Protein AF-A0A967MVA8-F1 (afdb_monomer)

pLDDT: mean 82.0, std 8.24, range [57.88, 90.69]

Foldseek 3Di:
DWDWDQFPPRDTDIAAFADQFDDDVDPDDDDDDVPDPRGDPVSVVCVVVVVRRVSNVVCVVVVRHD

Mean predicted aligned error: 6.02 Å

Solvent-accessible surface area (backbone atoms only — not comparable to full-atom values): 4037 Å² total; per-residue (Å²): 79,76,47,82,43,69,34,72,92,65,45,76,44,74,46,38,31,58,75,34,51,66,84,69,94,58,92,70,85,72,81,88,55,91,86,44,84,50,48,39,77,67,24,49,52,28,58,76,67,52,55,28,46,54,52,33,53,56,38,40,77,71,65,54,46,132

Nearest PDB structures (foldseek):
  8g1n-assembly1_A  TM=7.980E-01  e=8.057E-04  Campylobacter concisus 13826
  8e37-assembly3_C  TM=7.299E-01  e=7.531E-04  Campylobacter concisus 13826
  8g1n-assembly2_B  TM=7.529E-01  e=1.293E-03  Campylobacter concisus 13826

Radius of gyration: 13.23 Å; Cα contacts (8 Å, |Δi|>4): 76; chains: 1; bounding box: 30×18×32 Å

Sequence (66 aa):
FRQFRHGRNRRPFKIYKFRTMKADGEEVVLQAKAGDARITRVGAFLRRTSLDELPQLFNVLLGEMS

Secondary structure (DSSP, 8-state):
-EEEEE-GGG-EEEEE----B---S-SS-PPPPTT-TTB-HHHHHHHHTTGGGTTHHHHHHTTS--

Structure (mmCIF, N/CA/C/O backbone):
data_AF-A0A967MVA8-F1
#
_entry.id   AF-A0A967MVA8-F1
#
loop_
_atom_site.group_PDB
_atom_site.id
_atom_site.type_symbol
_atom_site.label_atom_id
_atom_site.label_alt_id
_atom_site.label_comp_id
_atom_site.label_asym_id
_atom_site.label_entity_id
_atom_site.label_seq_id
_atom_site.pdbx_PDB_i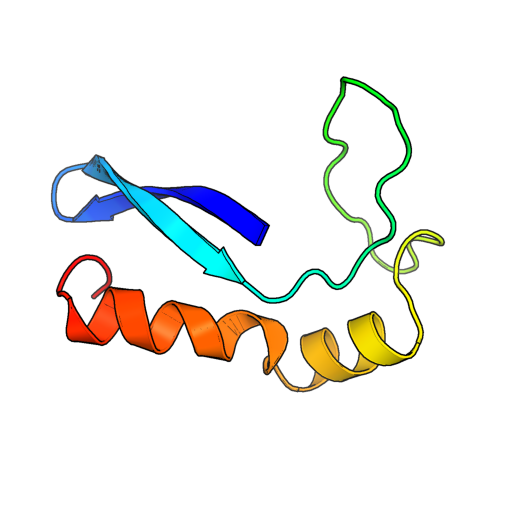ns_code
_atom_site.Cartn_x
_atom_site.Cartn_y
_atom_site.Cartn_z
_atom_site.occupancy
_atom_site.B_iso_or_equiv
_atom_site.auth_seq_id
_atom_site.auth_comp_id
_atom_site.auth_asym_id
_atom_site.auth_atom_id
_atom_site.pdbx_PDB_model_num
ATOM 1 N N . PHE A 1 1 ? 1.138 6.209 0.015 1.00 79.88 1 PHE A N 1
ATOM 2 C CA . PHE A 1 1 ? 2.487 6.206 0.613 1.00 79.88 1 PHE A CA 1
ATOM 3 C C . PHE A 1 1 ? 3.428 5.419 -0.288 1.00 79.88 1 PHE A C 1
ATOM 5 O O . PHE A 1 1 ? 2.951 4.685 -1.147 1.00 79.88 1 PHE A O 1
ATOM 12 N N . ARG A 1 2 ? 4.741 5.628 -0.146 1.00 83.25 2 ARG A N 1
ATOM 13 C CA . ARG A 1 2 ? 5.770 5.012 -0.996 1.00 83.25 2 ARG A CA 1
ATOM 14 C C . ARG A 1 2 ? 6.657 4.124 -0.134 1.00 83.25 2 ARG A C 1
ATOM 16 O O . ARG A 1 2 ? 7.040 4.551 0.951 1.00 83.25 2 ARG A O 1
ATOM 23 N N . GLN A 1 3 ? 6.9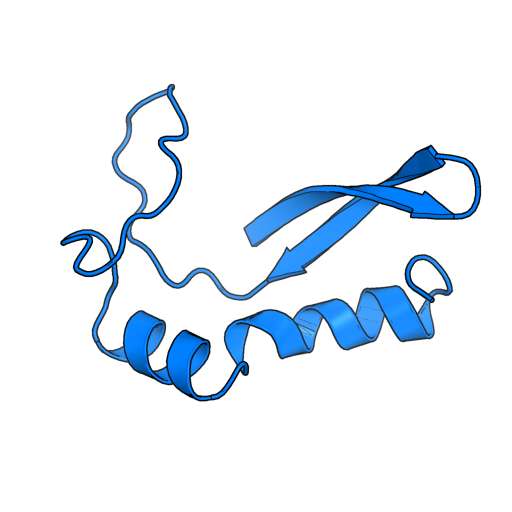80 2.928 -0.607 1.00 82.62 3 GLN A N 1
ATOM 24 C CA . GLN A 1 3 ? 7.923 2.023 0.054 1.00 82.62 3 GLN A CA 1
ATOM 25 C C . GLN A 1 3 ? 8.948 1.543 -0.974 1.00 82.62 3 GLN A C 1
ATOM 27 O O . GLN A 1 3 ? 8.602 1.331 -2.132 1.00 82.62 3 GLN A O 1
ATOM 32 N N . PHE A 1 4 ? 10.205 1.380 -0.570 1.00 86.50 4 PHE A N 1
ATOM 33 C CA . PHE A 1 4 ? 11.199 0.743 -1.429 1.00 86.50 4 PHE A CA 1
ATOM 34 C C . PHE A 1 4 ? 11.027 -0.775 -1.414 1.00 86.50 4 PHE A C 1
ATOM 36 O O . PHE A 1 4 ? 10.865 -1.384 -0.354 1.00 86.50 4 PHE A O 1
ATOM 43 N N . ARG A 1 5 ? 11.069 -1.383 -2.596 1.00 85.75 5 ARG A N 1
ATOM 44 C CA . ARG A 1 5 ? 11.088 -2.833 -2.791 1.00 85.75 5 ARG A CA 1
ATOM 45 C C . ARG A 1 5 ? 12.137 -3.191 -3.832 1.00 85.75 5 ARG A C 1
ATOM 47 O O . ARG A 1 5 ? 12.472 -2.377 -4.686 1.00 85.75 5 ARG A O 1
ATOM 54 N N . HIS A 1 6 ? 12.658 -4.407 -3.749 1.00 85.31 6 HIS A N 1
ATOM 55 C CA . HIS A 1 6 ? 13.537 -4.948 -4.779 1.00 85.31 6 HIS A CA 1
ATOM 56 C C . HIS A 1 6 ? 12.680 -5.535 -5.895 1.00 85.31 6 HIS A C 1
ATOM 58 O O . HIS A 1 6 ? 11.868 -6.421 -5.641 1.00 85.31 6 HIS A O 1
ATOM 64 N N . GLY A 1 7 ? 12.839 -5.003 -7.103 1.00 81.69 7 GLY A N 1
ATOM 65 C CA . GLY A 1 7 ? 12.152 -5.477 -8.299 1.00 81.69 7 GLY A CA 1
ATOM 66 C C . GLY A 1 7 ? 13.030 -6.409 -9.120 1.00 81.69 7 GLY A C 1
ATOM 67 O O . GLY A 1 7 ? 13.969 -7.040 -8.615 1.00 81.69 7 GLY A O 1
ATOM 68 N N . ARG A 1 8 ? 12.756 -6.457 -10.425 1.00 77.94 8 ARG A N 1
ATOM 69 C CA . ARG A 1 8 ? 13.540 -7.239 -11.385 1.00 77.94 8 ARG A CA 1
ATOM 70 C C . ARG A 1 8 ? 15.026 -6.859 -11.313 1.00 77.94 8 ARG A C 1
ATOM 72 O O . ARG A 1 8 ? 15.388 -5.688 -11.199 1.00 77.94 8 ARG A O 1
ATOM 79 N N . ASN A 1 9 ? 15.903 -7.862 -11.363 1.00 81.25 9 ASN A N 1
ATOM 80 C CA . ASN A 1 9 ? 17.360 -7.701 -11.238 1.00 81.25 9 ASN A CA 1
ATOM 81 C C . ASN A 1 9 ? 17.815 -7.056 -9.912 1.00 81.25 9 ASN A C 1
ATOM 83 O O . ASN A 1 9 ? 18.858 -6.407 -9.868 1.00 81.25 9 ASN A O 1
ATOM 87 N N . ARG A 1 10 ? 17.029 -7.214 -8.833 1.00 81.69 10 ARG A N 1
ATOM 88 C CA . ARG A 1 10 ? 17.268 -6.642 -7.490 1.00 81.69 10 ARG A CA 1
ATOM 89 C C . ARG A 1 10 ? 17.346 -5.114 -7.451 1.00 81.69 10 ARG A C 1
ATOM 91 O O . ARG A 1 10 ? 17.734 -4.551 -6.424 1.00 81.69 10 ARG A O 1
ATOM 98 N N . ARG A 1 11 ? 16.961 -4.431 -8.534 1.00 84.44 11 ARG A N 1
ATOM 99 C CA . ARG A 1 11 ? 16.968 -2.970 -8.579 1.00 84.44 11 ARG A CA 1
ATOM 100 C C . ARG A 1 11 ? 15.907 -2.445 -7.607 1.00 84.44 11 ARG A C 1
ATOM 102 O O . ARG A 1 11 ? 14.751 -2.867 -7.703 1.00 84.44 11 ARG A O 1
ATOM 109 N N . PRO A 1 12 ? 16.279 -1.591 -6.639 1.00 86.75 12 PRO A N 1
ATOM 110 C CA . PRO A 1 12 ? 15.307 -0.998 -5.741 1.00 86.75 12 PRO A CA 1
ATOM 111 C C . PRO A 1 12 ? 14.423 -0.029 -6.528 1.00 86.75 12 PRO A C 1
ATOM 113 O O . PRO A 1 12 ? 14.923 0.864 -7.208 1.00 86.75 12 PRO A O 1
ATOM 116 N N . PHE A 1 13 ? 13.111 -0.188 -6.414 1.00 87.69 13 PHE A N 1
ATOM 117 C CA . PHE A 1 13 ? 12.117 0.720 -6.978 1.00 87.69 13 PHE A CA 1
ATOM 118 C C . PHE A 1 13 ? 11.097 1.094 -5.899 1.00 87.69 13 PHE A C 1
ATOM 120 O O . PHE A 1 13 ? 11.036 0.484 -4.824 1.00 87.69 13 PHE A O 1
ATOM 127 N N . LYS A 1 14 ? 10.328 2.155 -6.145 1.00 88.44 14 LYS A N 1
ATOM 128 C CA . LYS A 1 14 ? 9.352 2.667 -5.178 1.00 88.44 14 LYS A CA 1
ATOM 129 C C . LYS A 1 14 ? 7.965 2.164 -5.546 1.00 88.44 14 LYS A C 1
ATOM 131 O O . LYS A 1 14 ? 7.392 2.629 -6.524 1.00 88.44 14 LYS A O 1
ATOM 136 N N . ILE A 1 15 ? 7.400 1.299 -4.715 1.00 88.56 15 ILE A N 1
ATOM 137 C CA . ILE A 1 15 ? 5.999 0.896 -4.843 1.00 88.56 15 ILE A CA 1
ATOM 138 C C . ILE A 1 15 ? 5.067 1.988 -4.326 1.00 88.56 15 ILE A C 1
ATOM 140 O O . ILE A 1 15 ? 5.366 2.663 -3.331 1.00 88.56 15 ILE A O 1
ATOM 144 N N . TYR A 1 16 ? 3.913 2.122 -4.974 1.00 86.31 16 TYR A N 1
ATOM 145 C CA . TYR A 1 16 ? 2.835 3.004 -4.539 1.00 86.31 16 TYR A CA 1
ATOM 146 C C . TYR A 1 16 ? 1.714 2.192 -3.892 1.00 86.31 16 TYR A C 1
ATOM 148 O O . TYR A 1 16 ? 1.238 1.218 -4.460 1.00 86.31 16 TYR A O 1
ATOM 156 N N . LYS A 1 17 ? 1.258 2.612 -2.709 1.00 85.69 17 LYS A N 1
ATOM 157 C CA . LYS A 1 17 ? 0.077 2.039 -2.043 1.00 85.69 17 LYS A CA 1
ATOM 158 C C . LYS A 1 17 ? -0.769 3.128 -1.400 1.00 85.69 17 LYS A C 1
ATOM 160 O O . LYS A 1 17 ? -0.233 4.165 -0.988 1.00 85.69 17 LYS A O 1
ATOM 165 N N . PHE A 1 18 ? -2.072 2.919 -1.250 1.00 85.75 18 PHE A N 1
ATOM 166 C CA . PHE A 1 18 ? -2.890 3.830 -0.445 1.00 85.75 18 PHE A CA 1
ATOM 167 C C . PHE A 1 18 ? -2.542 3.701 1.038 1.00 85.75 18 PHE A C 1
ATOM 169 O O . PHE A 1 18 ? -2.255 2.619 1.542 1.00 85.75 18 PHE A O 1
ATOM 176 N N . ARG A 1 19 ? -2.518 4.826 1.761 1.00 86.06 19 ARG A N 1
ATOM 177 C CA . ARG A 1 19 ? -2.218 4.814 3.199 1.00 86.06 19 ARG A CA 1
ATOM 178 C C . ARG A 1 19 ? -3.446 4.302 3.950 1.00 86.06 19 ARG A C 1
ATOM 180 O O . ARG A 1 19 ? -4.451 4.993 4.029 1.00 86.06 19 ARG A O 1
ATOM 187 N N . THR A 1 20 ? -3.333 3.100 4.505 1.00 85.69 20 THR A N 1
ATOM 188 C CA . THR A 1 20 ? -4.416 2.408 5.223 1.00 85.69 20 THR A CA 1
ATOM 189 C C . THR A 1 20 ? -4.279 2.464 6.747 1.00 85.69 20 THR A C 1
ATOM 191 O O . THR A 1 20 ? -5.172 2.024 7.467 1.00 85.69 20 THR A O 1
ATOM 194 N N . MET A 1 21 ? -3.183 3.042 7.247 1.00 87.62 21 MET A N 1
ATOM 195 C CA . MET A 1 21 ? -2.890 3.188 8.673 1.00 87.62 21 MET A CA 1
ATOM 196 C C . MET A 1 21 ? -2.581 4.641 9.030 1.00 87.62 21 MET A C 1
ATOM 198 O O . MET A 1 21 ? -2.004 5.378 8.217 1.00 87.62 21 MET A O 1
ATOM 202 N N . LYS A 1 22 ? -2.936 5.035 10.255 1.00 83.56 22 LYS A N 1
ATOM 203 C CA . LYS A 1 22 ? -2.500 6.303 10.845 1.00 83.56 22 LYS A CA 1
ATOM 204 C C . LYS A 1 22 ? -0.973 6.318 10.970 1.00 83.56 22 LYS A C 1
ATOM 206 O O . LYS A 1 22 ? -0.347 5.277 11.157 1.00 83.56 22 LYS A O 1
ATOM 211 N N . ALA A 1 23 ? -0.381 7.491 10.763 1.00 72.2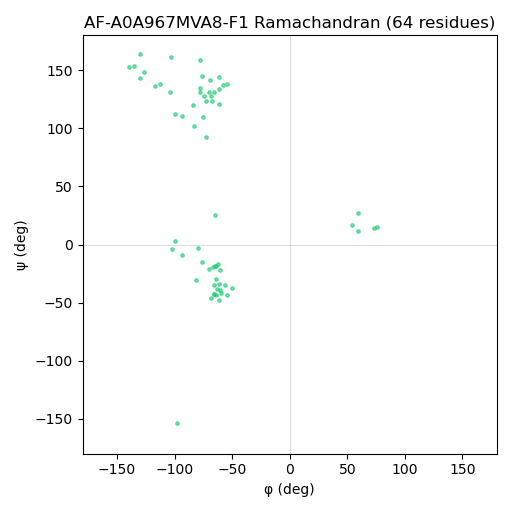5 23 ALA A N 1
ATOM 212 C CA . ALA A 1 23 ? 1.029 7.70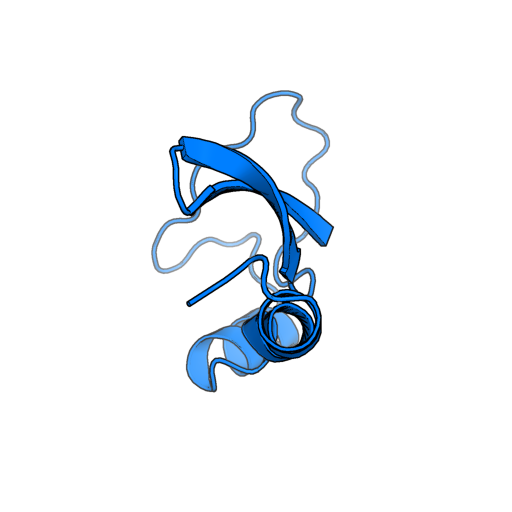1 11.046 1.00 72.25 23 ALA A CA 1
ATOM 213 C C . ALA A 1 23 ? 1.141 8.008 12.536 1.00 72.25 23 ALA A C 1
ATOM 215 O O . ALA A 1 23 ? 0.817 9.117 12.953 1.00 72.25 23 ALA A O 1
ATOM 216 N N . ASP A 1 24 ? 1.550 7.019 13.317 1.00 64.94 24 ASP A N 1
ATOM 217 C CA . ASP A 1 24 ? 2.037 7.293 14.661 1.00 64.94 24 ASP A CA 1
ATOM 218 C C . ASP A 1 24 ? 3.427 7.893 14.465 1.00 64.94 24 ASP A C 1
ATOM 220 O O . ASP A 1 24 ? 4.213 7.356 13.685 1.00 64.94 24 ASP A O 1
ATOM 224 N N . GLY A 1 25 ? 3.696 9.056 15.057 1.00 60.62 25 GLY A N 1
ATOM 225 C CA . GLY A 1 25 ? 4.930 9.832 14.867 1.00 60.62 25 GLY A CA 1
ATOM 226 C C . GLY A 1 25 ? 6.207 9.156 15.382 1.00 60.62 25 GLY A C 1
ATOM 227 O O . GLY A 1 25 ? 7.153 9.847 15.735 1.00 60.62 25 GLY A O 1
ATOM 228 N N . GLU A 1 26 ? 6.229 7.829 15.463 1.00 59.53 26 GLU A N 1
ATOM 229 C CA . GLU A 1 26 ? 7.390 7.030 15.817 1.00 59.53 26 GLU A CA 1
ATOM 230 C C . GLU A 1 26 ? 8.339 6.924 14.614 1.00 59.53 26 GLU A C 1
ATOM 232 O O . GLU A 1 26 ? 7.930 6.578 13.503 1.00 59.53 26 GLU A O 1
ATOM 237 N N . GLU A 1 27 ? 9.632 7.179 14.838 1.00 57.88 27 GLU A N 1
ATOM 238 C CA . GLU A 1 27 ? 10.690 6.958 13.836 1.00 57.88 27 GLU A CA 1
ATOM 239 C C . GLU A 1 27 ? 10.790 5.487 13.399 1.00 57.88 27 GLU A C 1
ATOM 241 O O . GLU A 1 27 ? 11.291 5.181 12.314 1.00 57.88 27 GLU A O 1
ATOM 246 N N . VAL A 1 28 ? 10.289 4.562 14.223 1.00 60.75 28 VAL A N 1
ATOM 247 C CA . VAL A 1 28 ? 10.367 3.124 13.978 1.00 60.75 28 VAL A CA 1
ATOM 248 C C . VAL A 1 28 ? 9.110 2.636 13.264 1.00 60.75 28 VAL A C 1
ATOM 250 O O . VAL A 1 28 ? 8.021 2.536 13.826 1.00 60.75 28 VAL A O 1
ATOM 253 N N . VAL A 1 29 ? 9.268 2.248 11.998 1.00 66.44 29 VAL A N 1
ATOM 254 C CA . VAL A 1 29 ? 8.190 1.626 11.220 1.00 66.44 29 VAL A CA 1
ATOM 255 C C . VAL A 1 29 ? 7.956 0.193 11.711 1.00 66.44 29 VAL A C 1
ATOM 257 O O . VAL A 1 29 ? 8.578 -0.755 11.234 1.00 66.44 29 VAL A O 1
ATOM 260 N N . LEU A 1 30 ? 7.027 0.018 12.652 1.00 71.75 30 LEU A N 1
ATOM 261 C CA . LEU A 1 30 ? 6.576 -1.305 13.090 1.00 71.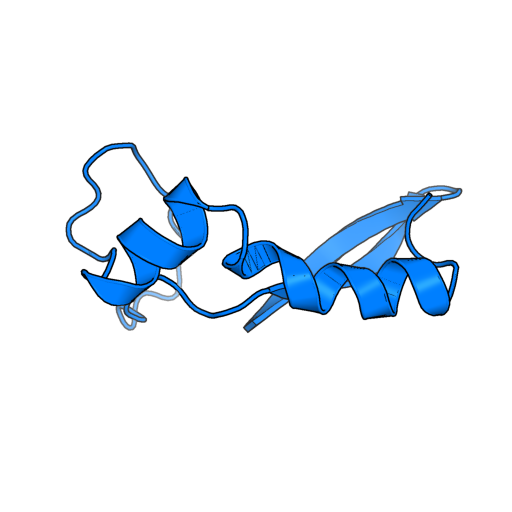75 30 LEU A CA 1
ATOM 262 C C . LEU A 1 30 ? 5.759 -2.000 11.992 1.00 71.75 30 LEU A C 1
ATOM 264 O O . LEU A 1 30 ? 4.808 -1.420 11.455 1.00 71.75 30 LEU A O 1
ATOM 268 N N . GLN A 1 31 ? 6.082 -3.266 11.701 1.00 75.12 31 GLN A N 1
ATOM 269 C CA . GLN A 1 31 ? 5.288 -4.087 10.782 1.00 75.12 31 GLN A CA 1
ATOM 270 C C . GLN A 1 31 ? 3.836 -4.203 11.265 1.00 75.12 31 GLN A C 1
ATOM 272 O O . GLN A 1 31 ? 3.571 -4.400 12.451 1.00 75.12 31 GLN A O 1
ATOM 277 N N . ALA A 1 32 ? 2.895 -4.077 10.328 1.00 78.12 32 ALA A N 1
ATOM 278 C CA . ALA A 1 32 ? 1.472 -4.184 10.621 1.00 78.12 32 ALA A CA 1
ATOM 279 C C . ALA A 1 32 ? 1.118 -5.610 11.064 1.00 78.12 32 ALA A C 1
ATOM 281 O O . ALA A 1 32 ? 1.475 -6.576 10.388 1.00 78.12 32 ALA A O 1
ATOM 282 N N . LYS A 1 33 ? 0.382 -5.730 12.170 1.00 82.19 33 LYS A N 1
ATOM 283 C CA . LYS A 1 33 ? -0.153 -7.005 12.669 1.00 82.19 33 LYS A CA 1
ATOM 284 C C . LYS A 1 33 ? -1.647 -7.132 12.356 1.00 82.19 33 LYS A C 1
ATOM 286 O O . LYS A 1 33 ? -2.328 -6.145 12.073 1.00 82.19 33 LYS A O 1
ATOM 291 N N . ALA A 1 34 ? -2.170 -8.356 12.398 1.00 77.69 34 ALA A N 1
ATOM 292 C CA . ALA A 1 34 ? -3.614 -8.565 12.359 1.00 77.69 34 ALA A CA 1
ATOM 293 C C . ALA A 1 34 ? -4.262 -7.892 13.584 1.00 77.69 34 ALA A C 1
ATOM 295 O O . ALA A 1 34 ? -3.755 -8.024 14.695 1.00 77.69 34 ALA A O 1
ATOM 296 N N . GLY A 1 35 ? -5.348 -7.144 13.373 1.00 79.25 35 GLY A N 1
ATOM 297 C CA . GLY A 1 35 ? -6.024 -6.402 14.446 1.00 79.25 35 GLY A CA 1
ATOM 298 C C . GLY A 1 35 ? -5.310 -5.126 14.911 1.00 79.25 35 GLY A C 1
ATOM 299 O O . GLY A 1 35 ? -5.637 -4.603 15.970 1.00 79.25 35 GLY A O 1
ATOM 300 N N . ASP A 1 36 ? -4.342 -4.614 14.146 1.00 84.25 36 ASP A N 1
ATOM 301 C CA . ASP A 1 36 ? -3.605 -3.399 14.503 1.00 84.25 36 ASP A CA 1
ATOM 302 C C . ASP A 1 36 ? -4.534 -2.171 14.598 1.00 84.25 36 ASP A C 1
ATOM 304 O O . ASP A 1 36 ? -5.193 -1.789 13.626 1.00 84.25 36 ASP A O 1
ATOM 308 N N . ALA A 1 37 ? -4.560 -1.537 15.776 1.00 84.19 37 ALA A N 1
ATOM 309 C CA . ALA A 1 37 ? -5.423 -0.398 16.096 1.00 84.19 37 ALA A CA 1
ATOM 310 C C . ALA A 1 37 ? -5.161 0.843 15.221 1.00 84.19 37 ALA A C 1
ATOM 312 O O . ALA A 1 37 ? -6.007 1.735 15.126 1.00 84.19 37 ALA A O 1
ATOM 313 N N . ARG A 1 38 ? -4.008 0.901 14.543 1.00 87.25 38 ARG A N 1
ATOM 314 C CA . ARG A 1 38 ? -3.640 1.997 13.636 1.00 87.25 38 ARG A CA 1
ATOM 315 C C . ARG A 1 38 ? -4.366 1.910 12.294 1.00 87.25 38 ARG A C 1
ATOM 317 O O . ARG A 1 38 ? -4.370 2.886 11.540 1.00 87.25 38 ARG A O 1
ATOM 324 N N . ILE A 1 39 ? -4.966 0.763 11.965 1.00 88.56 39 ILE A N 1
ATOM 325 C CA . ILE A 1 39 ? -5.731 0.564 10.731 1.00 88.56 39 ILE A CA 1
ATOM 326 C C . ILE A 1 39 ? -7.056 1.325 10.832 1.00 88.56 39 ILE A C 1
ATOM 328 O O . ILE A 1 39 ? -7.858 1.109 11.737 1.00 88.56 39 ILE A O 1
ATOM 332 N N . THR A 1 40 ? -7.321 2.214 9.876 1.00 88.75 40 THR A N 1
ATOM 333 C CA . THR A 1 40 ? -8.602 2.936 9.827 1.00 88.75 40 THR A CA 1
ATOM 334 C C . THR A 1 40 ? -9.704 2.040 9.258 1.00 88.75 40 THR A C 1
ATOM 336 O O . THR A 1 40 ? -9.417 1.103 8.520 1.00 88.75 40 THR A O 1
ATOM 339 N N . ARG A 1 41 ? -10.987 2.330 9.526 1.00 89.31 41 ARG A N 1
ATOM 340 C CA . ARG A 1 41 ? -12.110 1.555 8.945 1.00 89.31 41 ARG A CA 1
ATOM 341 C C . ARG A 1 41 ? -12.039 1.488 7.413 1.00 89.31 41 ARG A C 1
ATOM 343 O O . ARG A 1 41 ? -12.199 0.420 6.831 1.00 89.31 41 ARG A O 1
ATOM 350 N N . VAL A 1 42 ? -11.726 2.620 6.776 1.00 89.44 42 VAL A N 1
ATOM 351 C CA . VAL A 1 42 ? -11.495 2.701 5.323 1.00 89.44 42 VAL A CA 1
ATOM 352 C C . VAL A 1 42 ? -10.251 1.904 4.927 1.00 89.44 42 VAL A C 1
ATOM 354 O O . VAL A 1 42 ? -10.285 1.149 3.963 1.00 89.44 42 VAL A O 1
ATOM 357 N N . GLY A 1 43 ? -9.166 2.001 5.697 1.00 88.56 43 GLY A N 1
ATOM 358 C CA . GLY A 1 43 ? -7.951 1.226 5.465 1.00 88.56 43 GLY A CA 1
ATOM 359 C C . GLY A 1 43 ? -8.161 -0.287 5.547 1.00 88.56 43 GLY A C 1
ATOM 360 O O . GLY A 1 43 ? -7.616 -1.021 4.727 1.00 88.56 43 GLY A O 1
ATOM 361 N N . ALA A 1 44 ? -8.988 -0.752 6.486 1.00 89.31 44 ALA A N 1
ATOM 362 C CA . ALA A 1 44 ? -9.373 -2.153 6.613 1.00 89.31 44 ALA A CA 1
ATOM 363 C C . ALA A 1 44 ? -10.168 -2.626 5.388 1.00 89.31 44 ALA A C 1
ATOM 365 O O . ALA A 1 44 ? -9.888 -3.699 4.858 1.00 89.31 44 ALA A O 1
ATOM 366 N N . PHE A 1 45 ? -11.111 -1.813 4.898 1.00 90.69 45 PHE A N 1
ATOM 367 C CA . PHE A 1 45 ? -11.847 -2.107 3.667 1.00 90.69 45 PHE A CA 1
ATOM 368 C C . PHE A 1 45 ? -10.920 -2.195 2.447 1.00 90.69 45 PHE A C 1
ATOM 370 O O . PHE A 1 45 ? -10.984 -3.178 1.708 1.00 90.69 45 PHE A O 1
ATOM 377 N N . LEU A 1 46 ? -10.025 -1.215 2.270 1.00 89.75 46 LEU A N 1
ATOM 378 C CA . LEU A 1 46 ? -9.065 -1.190 1.164 1.00 89.75 46 LEU A CA 1
ATOM 379 C C . LEU A 1 46 ? -8.142 -2.415 1.183 1.00 89.75 46 LEU A C 1
ATOM 381 O O . LEU A 1 46 ? -7.933 -3.021 0.142 1.00 89.75 46 LEU A O 1
ATOM 385 N N . ARG A 1 47 ? -7.660 -2.832 2.362 1.00 89.44 47 ARG A N 1
ATOM 386 C CA . ARG A 1 47 ? -6.853 -4.054 2.518 1.00 89.44 47 ARG A CA 1
ATOM 387 C C . ARG A 1 47 ? -7.634 -5.327 2.218 1.00 89.44 47 ARG A C 1
ATOM 389 O O . ARG A 1 47 ? -7.118 -6.218 1.556 1.00 89.44 47 ARG A O 1
ATOM 396 N N . ARG A 1 48 ? -8.882 -5.423 2.697 1.00 89.38 48 ARG A N 1
ATOM 397 C CA . ARG A 1 48 ? -9.740 -6.604 2.483 1.00 89.38 48 ARG A CA 1
ATOM 398 C C . ARG A 1 48 ? -10.072 -6.817 1.007 1.00 89.38 48 ARG A C 1
ATOM 400 O O . ARG A 1 48 ? -10.302 -7.942 0.589 1.00 89.38 48 ARG A O 1
ATOM 407 N N . THR A 1 49 ? -10.130 -5.732 0.247 1.00 90.69 49 THR A N 1
ATOM 408 C CA . THR A 1 49 ? -10.438 -5.734 -1.188 1.00 90.69 49 THR A CA 1
ATOM 409 C C . THR A 1 49 ? -9.187 -5.621 -2.061 1.00 90.69 49 THR A C 1
ATOM 411 O O . THR A 1 49 ? -9.313 -5.517 -3.276 1.00 90.69 49 THR A O 1
ATOM 414 N N . SER A 1 50 ? -7.990 -5.600 -1.459 1.00 85.25 50 SER A N 1
ATOM 415 C CA . SER A 1 50 ? -6.705 -5.342 -2.132 1.00 85.25 50 SER A CA 1
ATOM 416 C C . SER A 1 50 ? -6.662 -4.033 -2.936 1.00 85.25 50 SER A C 1
ATOM 418 O O . SER A 1 50 ? -5.774 -3.819 -3.759 1.00 85.25 50 SER A O 1
ATOM 420 N N . LEU A 1 51 ? -7.597 -3.113 -2.685 1.00 87.75 51 LEU A N 1
ATOM 421 C CA . LEU A 1 51 ? -7.660 -1.821 -3.358 1.00 87.75 51 LEU A CA 1
ATOM 422 C C . LEU A 1 51 ? -6.523 -0.894 -2.925 1.00 87.75 51 LEU A C 1
ATOM 424 O O . LEU A 1 51 ? -6.177 0.029 -3.660 1.00 87.75 51 LEU A O 1
ATOM 428 N N . ASP A 1 52 ? -5.907 -1.132 -1.761 1.00 85.31 52 ASP A N 1
ATOM 429 C CA . ASP A 1 52 ? -4.726 -0.383 -1.328 1.00 85.31 52 ASP A CA 1
ATOM 430 C C . ASP A 1 52 ? -3.511 -0.590 -2.237 1.00 85.31 52 ASP A C 1
ATOM 432 O O . ASP A 1 52 ? -2.602 0.246 -2.2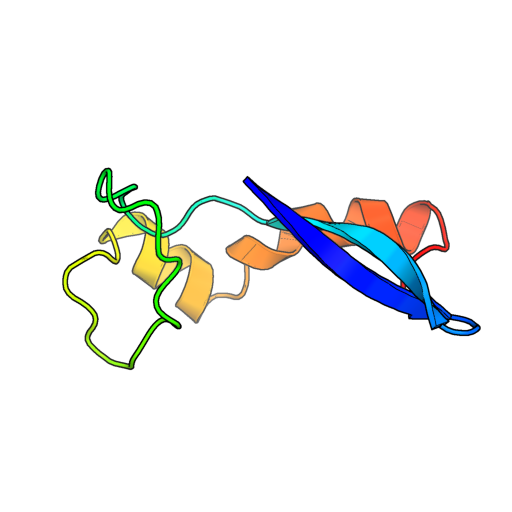49 1.00 85.31 52 ASP A O 1
ATOM 436 N N . GLU A 1 53 ? -3.535 -1.655 -3.033 1.00 85.44 53 GLU A N 1
ATOM 437 C CA . GLU A 1 53 ? -2.507 -2.026 -3.992 1.00 85.44 53 GLU A CA 1
ATOM 438 C C . GLU A 1 53 ? -2.766 -1.515 -5.408 1.00 85.44 53 GLU A C 1
ATOM 440 O O . GLU A 1 53 ? -1.848 -1.568 -6.216 1.00 85.44 53 GLU A O 1
ATOM 445 N N . LEU A 1 54 ? -3.944 -0.953 -5.709 1.00 86.69 54 LEU A N 1
ATOM 446 C CA . LEU A 1 54 ? -4.241 -0.392 -7.034 1.00 86.69 54 LEU A CA 1
ATOM 447 C C . LEU A 1 54 ? -3.174 0.583 -7.557 1.00 86.69 54 LEU A C 1
ATOM 449 O O . LEU A 1 54 ? -2.868 0.524 -8.746 1.00 86.69 54 LEU A O 1
ATOM 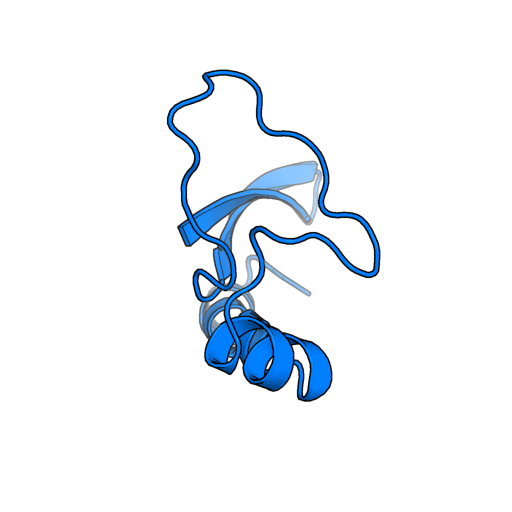453 N N . PRO A 1 55 ? -2.540 1.442 -6.732 1.00 86.00 55 PRO A N 1
ATOM 454 C CA . PRO A 1 55 ? -1.466 2.296 -7.225 1.00 86.00 55 PRO A CA 1
ATOM 455 C C . PRO A 1 55 ? -0.218 1.522 -7.695 1.00 86.00 55 PRO A C 1
ATOM 457 O O . PRO A 1 55 ? 0.570 2.068 -8.462 1.00 86.00 55 PRO A O 1
ATOM 460 N N . GLN A 1 56 ? -0.036 0.254 -7.305 1.00 85.94 56 GLN A N 1
ATOM 461 C CA . GLN A 1 56 ? 1.021 -0.610 -7.848 1.00 85.94 56 GLN A CA 1
ATOM 462 C C . GLN A 1 56 ? 0.794 -0.938 -9.327 1.00 85.94 56 GLN A C 1
ATOM 464 O O . GLN A 1 56 ? 1.756 -1.252 -10.022 1.00 85.94 56 GLN A O 1
ATOM 469 N N . LEU A 1 57 ? -0.432 -0.791 -9.849 1.00 84.94 57 LEU A N 1
ATOM 470 C CA . LEU A 1 57 ? -0.692 -0.925 -11.283 1.00 84.94 57 LEU A CA 1
ATOM 471 C C . LEU A 1 57 ? 0.176 0.046 -12.094 1.00 84.94 57 LEU A C 1
ATOM 473 O O . LEU A 1 57 ? 0.678 -0.328 -13.146 1.00 84.94 57 LEU A O 1
ATOM 477 N N . PHE A 1 58 ? 0.451 1.249 -11.580 1.00 84.56 58 PHE A N 1
ATOM 478 C CA . PHE A 1 58 ? 1.391 2.170 -12.222 1.00 84.56 58 PHE A CA 1
ATOM 479 C C . PHE A 1 58 ? 2.816 1.603 -12.271 1.00 84.56 58 PHE A C 1
ATOM 481 O O . PHE A 1 58 ? 3.488 1.764 -13.282 1.00 84.56 58 PHE A O 1
ATOM 488 N N . ASN A 1 59 ? 3.274 0.899 -11.229 1.00 85.25 59 ASN A N 1
ATOM 489 C CA . ASN A 1 59 ? 4.583 0.235 -11.243 1.00 85.25 59 ASN A CA 1
ATOM 490 C C . ASN A 1 59 ? 4.638 -0.903 -12.279 1.00 85.25 59 ASN A C 1
ATOM 492 O O . ASN A 1 59 ? 5.678 -1.103 -12.903 1.00 85.25 59 ASN A O 1
ATOM 496 N N . VAL A 1 60 ? 3.529 -1.620 -12.490 1.00 84.81 60 VAL A N 1
ATOM 497 C CA . VAL A 1 60 ? 3.412 -2.646 -13.543 1.00 84.81 60 VAL A CA 1
ATOM 498 C C . VAL A 1 60 ? 3.429 -2.003 -14.931 1.00 84.81 60 VAL A C 1
ATOM 500 O 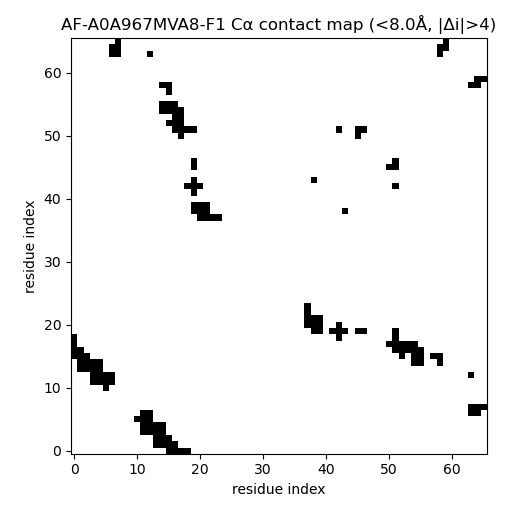O . VAL A 1 60 ? 4.189 -2.428 -15.795 1.00 84.81 60 VAL A O 1
ATOM 503 N N . LEU A 1 61 ? 2.660 -0.928 -15.136 1.00 84.00 61 LEU A N 1
ATOM 504 C CA . LEU A 1 61 ? 2.632 -0.179 -16.399 1.00 84.00 61 LEU A CA 1
ATOM 505 C C . LEU A 1 61 ? 3.997 0.437 -16.746 1.00 84.00 61 LEU A C 1
ATOM 507 O O . LEU A 1 61 ? 4.360 0.509 -17.916 1.00 84.00 61 LEU A O 1
ATOM 511 N N . LEU A 1 62 ? 4.769 0.850 -15.738 1.00 83.62 62 LEU A N 1
ATOM 512 C CA . LEU A 1 62 ? 6.137 1.355 -15.892 1.00 83.62 62 LEU A CA 1
ATOM 513 C C . LEU A 1 62 ? 7.187 0.238 -16.053 1.00 83.62 62 LEU A C 1
ATOM 515 O O . LEU A 1 62 ? 8.365 0.535 -16.242 1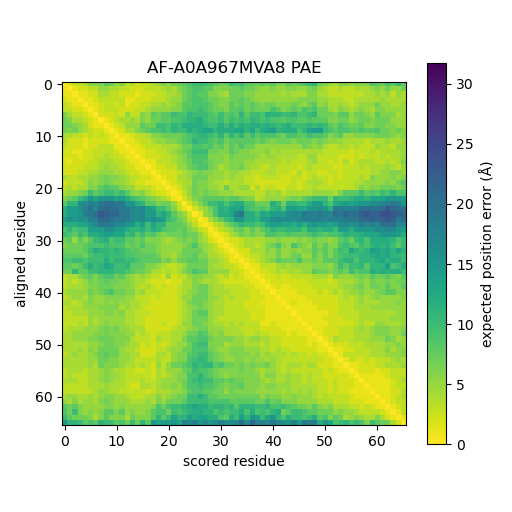.00 83.62 62 LEU A O 1
ATOM 519 N N . GLY A 1 63 ? 6.790 -1.037 -15.972 1.00 82.06 63 GLY A N 1
ATOM 520 C CA . GLY A 1 63 ? 7.685 -2.190 -16.111 1.00 82.06 63 GLY A CA 1
ATOM 521 C C . GLY A 1 63 ? 8.617 -2.427 -14.915 1.00 82.06 63 GLY A C 1
ATOM 522 O O . GLY A 1 63 ? 9.588 -3.176 -15.029 1.00 82.06 63 GLY A O 1
ATOM 523 N N . GLU A 1 64 ? 8.352 -1.795 -13.769 1.00 78.50 64 GLU A N 1
ATOM 524 C CA . GLU A 1 64 ? 9.136 -1.958 -12.537 1.00 78.50 64 GLU A CA 1
ATOM 525 C C . GLU A 1 64 ? 8.735 -3.225 -11.762 1.00 78.50 64 GLU A C 1
ATOM 527 O O . GLU A 1 64 ? 9.571 -3.844 -11.095 1.00 78.50 64 GLU A O 1
ATOM 532 N N . MET A 1 65 ? 7.461 -3.617 -11.876 1.00 71.44 65 MET A N 1
ATOM 533 C CA . MET A 1 65 ? 6.901 -4.861 -11.343 1.00 71.44 65 MET A CA 1
ATOM 534 C C . MET A 1 65 ? 6.499 -5.796 -12.483 1.00 71.44 65 MET A C 1
ATOM 536 O O . MET A 1 65 ? 5.929 -5.355 -13.478 1.00 71.44 65 MET A O 1
ATOM 540 N N . SER A 1 66 ? 6.799 -7.083 -12.310 1.00 61.84 66 SER A N 1
ATOM 541 C CA . SER A 1 66 ? 6.426 -8.200 -13.181 1.00 61.84 66 SER A CA 1
ATOM 542 C C . SER A 1 66 ? 5.897 -9.340 -12.332 1.00 61.84 66 SER A C 1
ATOM 544 O O . SER A 1 66 ? 6.319 -9.426 -11.156 1.00 61.84 66 SER A O 1
#